Protein AF-0000000070236479 (afdb_homodimer)

Secondary structure (DSSP, 8-state):
--HHHHHIIIIIGGGT---EEEEEETTTTEEEEE-TTTTTT-EEEEEE-SSEEEEEEE-TTS-HHHHHHHHHHHHHHHHHTT-/--HHHHHIIIIIGGGT---EEEEEETTTTEEEEE-TTTTTT-EEEEEE-SSEEEEEEE-TTS-HHHHHHHHHHHHHHHHHTT-

Foldseek 3Di:
DDPVQVCCCCVPVVVVPHDKDFDADDVVRHTDDIHPQLPDFKNWEWDDADVDIDIDMGGHPDDPVVRNVVSVVVRVVVNVVVD/DDPVQVCCCCVPVVVVPHDKDFDADDVVRHTDDIHPQLPDFKNWEWDDADVDIDIDMGGHPDDPVVRNVVSVVVRVVVNVVVD

Solvent-accessible surface area (backbone atoms only — not comparable to full-atom values): 8687 Å² total; per-residue (Å²): 129,54,73,67,48,50,46,45,46,56,58,36,43,59,69,69,22,30,65,41,40,34,38,27,31,55,88,78,53,37,86,69,46,65,39,83,48,37,74,85,47,24,31,75,43,76,37,65,41,79,44,32,35,39,38,36,28,32,40,74,94,39,47,65,69,57,35,48,49,34,49,47,52,52,34,51,54,36,42,76,72,73,43,129,54,73,67,49,51,46,45,45,57,58,37,42,60,69,68,20,30,66,38,39,35,38,26,30,56,88,78,56,37,84,68,47,65,37,83,48,38,72,84,47,24,31,74,43,77,37,66,41,79,44,32,36,37,38,36,28,31,40,74,95,38,47,63,69,56,34,48,50,35,48,47,52,51,35,52,52,36,41,75,72,72,43

Radius of gyration: 14.67 Å; Cα contacts (8 Å, |Δi|>4): 344; chains: 2; bounding box: 29×40×38 Å

Organism: Heterocephalus glaber (NCBI:txid10181)

Nearest PDB structures (foldseek):
  4v0i-assembly1_A  TM=4.752E-01  e=5.007E+00  Mus musculus
  8zlz-assembly1_B  TM=4.301E-01  e=3.126E+00  Nostoc sp. PCC 7120 = FACHB-418
  3uku-assembly1_A  TM=3.789E-01  e=5.355E+00  Bos taurus
  4v0i-assembly1_A  TM=4.750E-01  e=5.007E+00  Mus musculus
  8zlz-assembly1_B  TM=4.307E-01  e=3.126E+00  Nostoc sp. PCC 7120 = FACHB-418

pLDDT: mean 86.77, std 10.11, range [55.97, 98.06]

Structure (mmCIF, N/CA/C/O backbone):
data_AF-0000000070236479-model_v1
#
loop_
_entity.id
_entity.type
_entity.pdbx_description
1 polymer Profilin-4
#
loop_
_atom_site.group_PDB
_atom_site.id
_atom_site.type_symbol
_atom_site.label_atom_id
_atom_site.label_alt_id
_atom_site.label_comp_id
_atom_site.label_asym_id
_atom_site.label_entity_id
_atom_site.label_seq_id
_atom_site.pdbx_PDB_ins_code
_atom_site.Cartn_x
_atom_site.Cartn_y
_atom_site.Cartn_z
_atom_site.occupancy
_atom_site.B_iso_or_equiv
_atom_site.auth_seq_id
_atom_site.auth_comp_id
_atom_site.auth_asym_id
_atom_site.auth_atom_id
_atom_site.pdbx_PDB_model_num
ATOM 1 N N . MET A 1 1 ? -13.93 -17.172 0.965 1 64.69 1 MET A N 1
ATOM 2 C CA . MET A 1 1 ? -12.867 -16.25 0.548 1 64.69 1 MET A CA 1
ATOM 3 C C . MET A 1 1 ? -12.914 -16.016 -0.957 1 64.69 1 MET A C 1
ATOM 5 O O . MET A 1 1 ? -13.266 -16.906 -1.723 1 64.69 1 MET A O 1
ATOM 9 N N . SER A 1 2 ? -12.734 -14.695 -1.303 1 82.25 2 SER A N 1
ATOM 10 C CA . SER A 1 2 ? -12.75 -14.367 -2.725 1 82.25 2 SER A CA 1
ATOM 11 C C . SER A 1 2 ? -11.531 -14.945 -3.438 1 82.25 2 SER A C 1
ATOM 13 O O . SER A 1 2 ? -10.562 -15.352 -2.791 1 82.25 2 SER A O 1
ATOM 15 N N . HIS A 1 3 ? -11.703 -15.086 -4.75 1 88.06 3 HIS A N 1
ATOM 16 C CA . HIS A 1 3 ? -10.586 -15.547 -5.57 1 88.06 3 HIS A CA 1
ATOM 17 C C . HIS A 1 3 ? -9.328 -14.734 -5.297 1 88.06 3 HIS A C 1
ATOM 19 O O . HIS A 1 3 ? -8.242 -15.297 -5.117 1 88.06 3 HIS A O 1
ATOM 25 N N . LEU A 1 4 ? -9.422 -13.477 -5.23 1 88.81 4 LEU A N 1
ATOM 26 C CA . LEU A 1 4 ? -8.289 -12.594 -4.992 1 88.81 4 LEU A CA 1
ATOM 27 C C . LEU A 1 4 ? -7.715 -12.812 -3.594 1 88.81 4 LEU A C 1
ATOM 29 O O . LEU A 1 4 ? -6.5 -12.727 -3.396 1 88.81 4 LEU A O 1
ATOM 33 N N . GLN A 1 5 ? -8.531 -13.102 -2.697 1 88.38 5 GLN A N 1
ATOM 34 C CA . GLN A 1 5 ? -8.062 -13.406 -1.35 1 88.38 5 GLN A CA 1
ATOM 35 C C . GLN A 1 5 ? -7.199 -14.664 -1.337 1 88.38 5 GLN A C 1
ATOM 37 O O . GLN A 1 5 ? -6.18 -14.719 -0.647 1 88.38 5 GLN A O 1
ATOM 42 N N . ASN A 1 6 ? -7.691 -15.641 -2 1 92.25 6 ASN A N 1
ATOM 43 C CA . ASN A 1 6 ? -6.926 -16.875 -2.09 1 92.25 6 ASN A CA 1
ATOM 44 C C . ASN A 1 6 ? -5.566 -16.656 -2.74 1 92.25 6 ASN A C 1
ATOM 46 O O . ASN A 1 6 ? -4.578 -17.281 -2.359 1 92.25 6 ASN A O 1
ATOM 50 N N . LEU A 1 7 ? -5.555 -15.812 -3.746 1 93.06 7 LEU A N 1
ATOM 51 C CA . LEU A 1 7 ? -4.297 -15.484 -4.406 1 93.06 7 LEU A CA 1
ATOM 52 C C . LEU A 1 7 ? -3.33 -14.812 -3.439 1 93.06 7 LEU A C 1
ATOM 54 O O . LEU A 1 7 ? -2.15 -15.164 -3.383 1 93.06 7 LEU A O 1
ATOM 58 N N . LEU A 1 8 ? -3.861 -13.898 -2.691 1 92 8 LEU A N 1
ATOM 59 C CA . LEU A 1 8 ? -3.018 -13.203 -1.722 1 92 8 LEU A CA 1
ATOM 60 C C . LEU A 1 8 ? -2.445 -14.188 -0.703 1 92 8 LEU A C 1
ATOM 62 O O . LEU A 1 8 ? -1.245 -14.164 -0.422 1 92 8 LEU A O 1
ATOM 66 N N . LEU A 1 9 ? -3.299 -15.023 -0.197 1 91.75 9 LEU A N 1
ATOM 67 C CA . LEU A 1 9 ? -2.887 -15.938 0.856 1 91.75 9 LEU A CA 1
ATOM 68 C C . LEU A 1 9 ? -1.888 -16.969 0.323 1 91.75 9 LEU A C 1
ATOM 70 O O . LEU A 1 9 ? -0.843 -17.203 0.936 1 91.75 9 LEU A O 1
ATOM 74 N N . ASP A 1 10 ? -2.174 -17.5 -0.761 1 95.19 10 ASP A N 1
ATOM 75 C CA . ASP A 1 10 ? -1.353 -18.578 -1.308 1 95.19 10 ASP A CA 1
ATOM 76 C C . ASP A 1 10 ? -0.061 -18.031 -1.912 1 95.19 10 ASP A C 1
ATOM 78 O O . ASP A 1 10 ? 1.029 -18.516 -1.604 1 95.19 10 ASP A O 1
ATOM 82 N N . ALA A 1 11 ? -0.12 -17.031 -2.775 1 96.69 11 ALA A N 1
ATOM 83 C CA . ALA A 1 11 ? 1.013 -16.578 -3.578 1 96.69 11 ALA A CA 1
ATOM 84 C C . ALA A 1 11 ? 1.92 -15.656 -2.771 1 96.69 11 ALA A C 1
ATOM 86 O O . ALA A 1 11 ? 3.127 -15.594 -3.018 1 96.69 11 ALA A O 1
ATOM 87 N N . LEU A 1 12 ? 1.363 -14.977 -1.781 1 95.75 12 LEU A N 1
ATOM 88 C CA . LEU A 1 12 ? 2.17 -13.984 -1.07 1 95.75 12 LEU A CA 1
ATOM 89 C C . LEU A 1 12 ? 2.391 -14.406 0.378 1 95.75 12 LEU A C 1
ATOM 91 O O . LEU A 1 12 ? 3.52 -14.703 0.777 1 95.75 12 LEU A O 1
ATOM 95 N N . LEU A 1 13 ? 1.351 -14.617 1.119 1 92.56 13 LEU A N 1
ATOM 96 C CA . LEU A 1 13 ? 1.518 -14.953 2.529 1 92.56 13 LEU A CA 1
ATOM 97 C C . LEU A 1 13 ? 2.1 -16.359 2.688 1 92.56 13 LEU A C 1
ATOM 99 O O . LEU A 1 13 ? 2.799 -16.625 3.666 1 92.56 13 LEU A O 1
ATOM 103 N N . GLY A 1 14 ? 1.785 -17.141 1.722 1 95.19 14 GLY A N 1
ATOM 104 C CA . GLY A 1 14 ? 2.281 -18.5 1.75 1 95.19 14 GLY A CA 1
ATOM 105 C C . GLY A 1 14 ? 3.795 -18.594 1.722 1 95.19 14 GLY A C 1
ATOM 106 O O . GLY A 1 14 ? 4.371 -19.594 2.135 1 95.19 14 GLY A O 1
ATOM 107 N N . THR A 1 15 ? 4.496 -17.531 1.286 1 96.75 15 THR A N 1
ATOM 108 C CA . THR A 1 15 ? 5.953 -17.516 1.23 1 96.75 15 THR A CA 1
ATOM 109 C C . THR A 1 15 ? 6.547 -17.391 2.633 1 96.75 15 THR A C 1
ATOM 111 O O . THR A 1 15 ? 7.734 -17.656 2.834 1 96.75 15 THR A O 1
ATOM 114 N N . LYS A 1 16 ? 5.746 -16.938 3.549 1 94.25 16 LYS A N 1
ATOM 115 C CA . LYS A 1 16 ? 6.125 -16.656 4.93 1 94.25 16 LYS A CA 1
ATOM 116 C C . LYS A 1 16 ? 7.109 -15.484 5.004 1 94.25 16 LYS A C 1
ATOM 118 O O . LYS A 1 16 ? 7.77 -15.281 6.027 1 94.25 16 LYS A O 1
ATOM 123 N N . HIS A 1 17 ? 7.285 -14.758 3.951 1 94.38 17 HIS A N 1
ATOM 124 C CA . HIS A 1 17 ? 8.164 -13.594 3.904 1 94.38 17 HIS A CA 1
ATOM 125 C C . HIS A 1 17 ? 7.402 -12.352 3.467 1 94.38 17 HIS A C 1
ATOM 127 O O . HIS A 1 17 ? 8.008 -11.391 2.975 1 94.38 17 HIS A O 1
ATOM 133 N N . VAL A 1 18 ? 6.141 -12.438 3.482 1 91.44 18 VAL A N 1
ATOM 134 C CA . VAL A 1 18 ? 5.234 -11.305 3.312 1 91.44 18 VAL A CA 1
ATOM 135 C C . VAL A 1 18 ? 4.387 -11.133 4.57 1 91.44 18 VAL A C 1
ATOM 137 O O . VAL A 1 18 ? 3.723 -12.07 5.016 1 91.44 18 VAL A O 1
ATOM 140 N N . ASP A 1 19 ? 4.492 -9.984 5.109 1 86.31 19 ASP A N 1
ATOM 141 C CA . ASP A 1 19 ? 3.764 -9.711 6.348 1 86.31 19 ASP A CA 1
ATOM 142 C C . ASP A 1 19 ? 2.293 -9.406 6.062 1 86.31 19 ASP A C 1
ATOM 144 O O . ASP A 1 19 ? 1.41 -9.844 6.805 1 86.31 19 ASP A O 1
ATOM 148 N N . GLY A 1 20 ? 2.045 -8.57 5.133 1 86.56 20 GLY A N 1
ATOM 149 C CA . GLY A 1 20 ? 0.711 -8.188 4.703 1 86.56 20 GLY A CA 1
ATOM 150 C C . GLY A 1 20 ? 0.643 -7.801 3.238 1 86.56 20 GLY A C 1
ATOM 151 O O . GLY A 1 20 ? 1.652 -7.41 2.645 1 86.56 20 GLY A O 1
ATOM 152 N N . ALA A 1 21 ? -0.533 -7.965 2.713 1 89.94 21 ALA A N 1
ATOM 153 C CA . ALA A 1 21 ? -0.709 -7.621 1.303 1 89.94 21 ALA A CA 1
ATOM 154 C C . ALA A 1 21 ? -2.143 -7.18 1.021 1 89.94 21 ALA A C 1
ATOM 156 O O . ALA A 1 21 ? -3.062 -7.523 1.767 1 89.94 21 ALA A O 1
ATOM 157 N N . ALA A 1 22 ? -2.268 -6.426 -0.095 1 88.62 22 ALA A N 1
ATOM 158 C CA . ALA A 1 22 ? -3.586 -5.926 -0.481 1 88.62 22 ALA A CA 1
ATOM 159 C C . ALA A 1 22 ? -3.67 -5.711 -1.989 1 88.62 22 ALA A C 1
ATOM 161 O O . ALA A 1 22 ? -2.656 -5.469 -2.646 1 88.62 22 ALA A O 1
ATOM 162 N N . PHE A 1 23 ? -4.906 -5.91 -2.439 1 91 23 PHE A N 1
ATOM 163 C CA . PHE A 1 23 ? -5.281 -5.457 -3.773 1 91 23 PHE A CA 1
ATOM 164 C C . PHE A 1 23 ? -6.023 -4.129 -3.709 1 91 23 PHE A C 1
ATOM 166 O O . PHE A 1 23 ? -7.02 -4 -2.996 1 91 23 PHE A O 1
ATOM 173 N N . ILE A 1 24 ? -5.523 -3.174 -4.531 1 86.5 24 ILE A N 1
ATOM 174 C CA . ILE A 1 24 ? -6.203 -1.893 -4.676 1 86.5 24 ILE A CA 1
ATOM 175 C C . ILE A 1 24 ? -6.695 -1.728 -6.109 1 86.5 24 ILE A C 1
ATOM 177 O O . ILE A 1 24 ? -5.914 -1.841 -7.059 1 86.5 24 ILE A O 1
ATOM 181 N N . LYS A 1 25 ? -7.969 -1.498 -6.18 1 87.06 25 LYS A N 1
ATOM 182 C CA . LYS A 1 25 ? -8.516 -1.242 -7.508 1 87.06 25 LYS A CA 1
ATOM 183 C C . LYS A 1 25 ? -8.102 0.136 -8.016 1 87.06 25 LYS A C 1
ATOM 185 O O . LYS A 1 25 ? -8.289 1.14 -7.324 1 87.06 25 LYS A O 1
ATOM 190 N N . LEU A 1 26 ? -7.688 0.1 -9.266 1 79.62 26 LEU A N 1
ATOM 191 C CA . LEU A 1 26 ? -7.133 1.333 -9.812 1 79.62 26 LEU A CA 1
ATOM 192 C C . LEU A 1 26 ? -8.242 2.297 -10.219 1 79.62 26 LEU A C 1
ATOM 194 O O . LEU A 1 26 ? -8.117 3.508 -10.023 1 79.62 26 LEU A O 1
ATOM 198 N N . GLN A 1 27 ? -9.195 1.796 -10.773 1 78.12 27 GLN A N 1
ATOM 199 C CA . GLN A 1 27 ? -10.25 2.666 -11.273 1 78.12 27 GLN A CA 1
ATOM 200 C C . GLN A 1 27 ? -11 3.35 -10.133 1 78.12 27 GLN A C 1
ATOM 202 O O . GLN A 1 27 ? -11.164 4.57 -10.133 1 78.12 27 GLN A O 1
ATOM 207 N N . GLU A 1 28 ? -11.367 2.572 -9.094 1 73.44 28 GLU A N 1
ATOM 208 C CA . GLU A 1 28 ? -12.125 3.115 -7.969 1 73.44 28 GLU A CA 1
ATOM 209 C C . GLU A 1 28 ? -11.188 3.633 -6.879 1 73.44 28 GLU A C 1
ATOM 211 O O . GLU A 1 28 ? -11.609 4.398 -6.008 1 73.44 28 GLU A O 1
ATOM 216 N N . ARG A 1 29 ? -9.922 3.25 -7.008 1 67.94 29 ARG A N 1
ATOM 217 C CA . ARG A 1 29 ? -8.898 3.623 -6.035 1 67.94 29 ARG A CA 1
ATOM 218 C C . ARG A 1 29 ? -9.32 3.225 -4.625 1 67.94 29 ARG A C 1
ATOM 220 O O . ARG A 1 29 ? 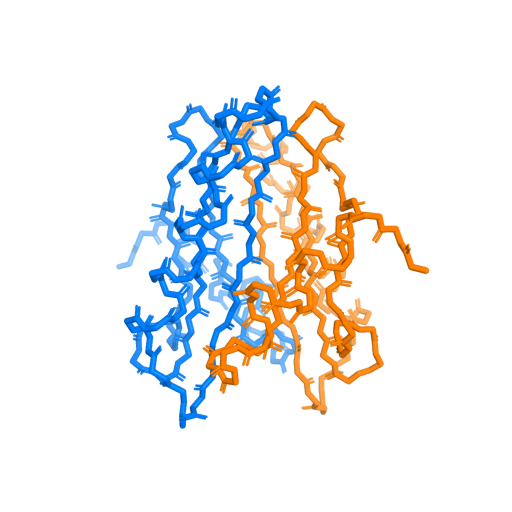-9.242 4.035 -3.697 1 67.94 29 ARG A O 1
ATOM 227 N N . SER A 1 30 ? -9.852 2.217 -4.492 1 72.88 30 SER A N 1
ATOM 228 C CA . SER A 1 30 ? -10.344 1.674 -3.23 1 72.88 30 SER A CA 1
ATOM 229 C C . SER A 1 30 ? -9.75 0.297 -2.949 1 72.88 30 SER A C 1
ATOM 231 O O . SER A 1 30 ? -9.383 -0.426 -3.877 1 72.88 30 SER A O 1
ATOM 233 N N . LEU A 1 31 ? -9.547 0.064 -1.599 1 73.88 31 LEU A N 1
ATOM 234 C CA . LEU A 1 31 ? -9.109 -1.257 -1.167 1 73.88 31 LEU A CA 1
ATOM 235 C C . LEU A 1 31 ? -10.102 -2.33 -1.591 1 73.88 31 LEU A C 1
ATOM 237 O O . LEU A 1 31 ? -11.297 -2.219 -1.311 1 73.88 31 LEU A O 1
ATOM 241 N N . CYS A 1 32 ? -9.562 -3.275 -2.348 1 77.5 32 CYS A N 1
ATOM 242 C CA . CYS A 1 32 ? -10.391 -4.395 -2.791 1 77.5 32 CYS A CA 1
ATOM 243 C C . CYS A 1 32 ? -10.328 -5.547 -1.794 1 77.5 32 CYS A C 1
ATOM 245 O O . CYS A 1 32 ? -11.352 -5.949 -1.241 1 77.5 32 CYS A O 1
ATOM 247 N N . VAL A 1 33 ? -9.156 -6.09 -1.628 1 82.75 33 VAL A N 1
ATOM 248 C CA . VAL A 1 33 ? -8.93 -7.176 -0.679 1 82.75 33 VAL A CA 1
ATOM 249 C C . VAL A 1 33 ? -7.605 -6.965 0.044 1 82.75 33 VAL A C 1
ATOM 251 O O . VAL A 1 33 ? -6.637 -6.48 -0.55 1 82.75 33 VAL A O 1
ATOM 254 N N . ALA A 1 34 ? -7.594 -7.336 1.34 1 82.69 34 ALA A N 1
ATOM 255 C CA . ALA A 1 34 ? -6.367 -7.301 2.135 1 82.69 34 ALA A CA 1
ATOM 256 C C . ALA A 1 34 ? -6.152 -8.617 2.871 1 82.69 34 ALA A C 1
ATOM 258 O O . ALA A 1 34 ? -7.113 -9.344 3.162 1 82.69 34 ALA A O 1
ATOM 259 N N . SER A 1 35 ? -4.945 -9.016 3.041 1 82.81 35 SER A N 1
ATOM 260 C CA . SER A 1 35 ? -4.617 -10.211 3.807 1 82.81 35 SER A CA 1
ATOM 261 C C . SER A 1 35 ? -5.121 -10.102 5.242 1 82.81 35 SER A C 1
ATOM 263 O O . SER A 1 35 ? -5.34 -9 5.75 1 82.81 35 SER A O 1
ATOM 265 N N . PRO A 1 36 ? -5.297 -11.469 5.797 1 66.5 36 PRO A N 1
ATOM 266 C CA . PRO A 1 36 ? -5.602 -11.461 7.227 1 66.5 36 PRO A CA 1
ATOM 267 C C . PRO A 1 36 ? -4.52 -10.773 8.055 1 66.5 36 PRO A C 1
ATOM 269 O O . PRO A 1 36 ? -3.328 -10.906 7.754 1 66.5 36 PRO A O 1
ATOM 272 N N . GLY A 1 37 ? -4.797 -10.047 9.258 1 58.12 37 GLY A N 1
ATOM 273 C CA . GLY A 1 37 ? -3.893 -9.258 10.078 1 58.12 37 GLY A CA 1
ATOM 274 C C . GLY A 1 37 ? -3.98 -7.77 9.797 1 58.12 37 GLY A C 1
ATOM 275 O O . GLY A 1 37 ? -3.535 -6.949 10.602 1 58.12 37 GLY A O 1
ATOM 276 N N . PHE A 1 38 ? -4.141 -7.461 8.383 1 56.03 38 PHE A N 1
ATOM 277 C CA . PHE A 1 38 ? -4.488 -6.059 8.172 1 56.03 38 PHE A CA 1
ATOM 278 C C . PHE A 1 38 ? -5.684 -5.66 9.031 1 56.03 38 PHE A C 1
ATOM 280 O O . PHE A 1 38 ? -5.809 -4.504 9.43 1 56.03 38 PHE A O 1
ATOM 287 N N . SER A 1 39 ? -6.434 -6.535 9.445 1 55.97 39 SER A N 1
ATOM 288 C CA . SER A 1 39 ? -7.676 -6.117 10.086 1 55.97 39 SER A CA 1
ATOM 289 C C . SER A 1 39 ? -7.461 -5.812 11.562 1 55.97 39 SER A C 1
ATOM 291 O O . SER A 1 39 ? -7.793 -4.719 12.031 1 55.97 39 SER A O 1
ATOM 293 N N . GLU A 1 40 ? -7.004 -6.766 12.477 1 57 40 GLU A N 1
ATOM 294 C CA . GLU A 1 40 ? -7.121 -6.508 13.906 1 57 40 GLU A CA 1
ATOM 295 C C . GLU A 1 40 ? -5.828 -5.93 14.469 1 57 40 GLU A C 1
ATOM 297 O O . GLU A 1 40 ? -5.852 -4.961 15.234 1 57 40 GLU A O 1
ATOM 302 N N . ASN A 1 41 ? -4.672 -6.406 14.133 1 71.88 41 ASN A N 1
ATOM 303 C CA . ASN A 1 41 ? -3.438 -5.988 14.789 1 71.88 41 ASN A CA 1
ATOM 304 C C . ASN A 1 41 ? -2.477 -5.328 13.805 1 71.88 41 ASN A C 1
ATOM 306 O O . ASN A 1 41 ? -1.496 -4.703 14.211 1 71.88 41 ASN A O 1
ATOM 310 N N . THR A 1 42 ? -2.703 -5.531 12.625 1 76.38 42 THR A N 1
ATOM 311 C CA . THR A 1 42 ? -1.939 -4.906 11.555 1 76.38 42 THR A CA 1
ATOM 312 C C . THR A 1 42 ? -2.854 -4.512 10.398 1 76.38 42 THR A C 1
ATOM 314 O O . THR A 1 42 ? -3.926 -5.094 10.219 1 76.38 42 THR A O 1
ATOM 317 N N . GLY A 1 43 ? -2.488 -3.365 9.711 1 79.44 43 GLY A N 1
ATOM 318 C CA . GLY A 1 43 ? -3.334 -2.973 8.594 1 79.44 43 GLY A CA 1
ATOM 319 C C . GLY A 1 43 ? -2.664 -1.983 7.656 1 79.44 43 GLY A C 1
ATOM 320 O O . GLY A 1 43 ? -1.548 -1.53 7.918 1 79.44 43 GLY A O 1
ATOM 321 N N . VAL A 1 44 ? -3.387 -1.854 6.5 1 83.94 44 VAL A N 1
ATOM 322 C CA . VAL A 1 44 ? -2.939 -0.912 5.48 1 83.94 44 VAL A CA 1
ATOM 323 C C . VAL A 1 44 ? -4.047 0.094 5.184 1 83.94 44 VAL A C 1
ATOM 325 O O . VAL A 1 44 ? -5.223 -0.276 5.086 1 83.94 44 VAL A O 1
ATOM 328 N N . VAL A 1 45 ? -3.686 1.319 5.191 1 86.56 45 VAL A N 1
ATOM 329 C CA . VAL A 1 45 ? -4.574 2.41 4.809 1 86.56 45 VAL A CA 1
ATOM 330 C C . VAL A 1 45 ? -4.148 2.971 3.453 1 86.56 45 VAL A C 1
ATOM 332 O O . VAL A 1 45 ? -2.963 3.207 3.217 1 86.56 45 VAL A O 1
ATOM 335 N N . VAL A 1 46 ? -5.145 3.131 2.57 1 87.56 46 VAL A N 1
ATOM 336 C CA . VAL A 1 46 ? -4.855 3.672 1.246 1 87.56 46 VAL A CA 1
ATOM 337 C C . VAL A 1 46 ? -5.73 4.895 0.984 1 87.56 46 VAL A C 1
ATOM 339 O O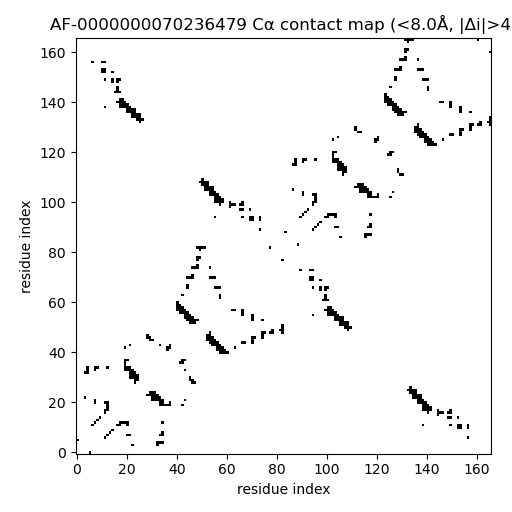 . VAL A 1 46 ? -6.949 4.848 1.18 1 87.56 46 VAL A O 1
ATOM 342 N N . VAL A 1 47 ? -5.035 5.934 0.585 1 90.81 47 VAL A N 1
ATOM 343 C CA . VAL A 1 47 ? -5.75 7.16 0.255 1 90.81 47 VAL A CA 1
ATOM 344 C C . VAL A 1 47 ? -5.312 7.664 -1.119 1 90.81 47 VAL A C 1
ATOM 346 O O . VAL A 1 47 ? -4.117 7.809 -1.382 1 90.81 47 VAL A O 1
ATOM 349 N N . LYS A 1 48 ? -6.254 7.926 -1.996 1 86.94 48 LYS A N 1
ATOM 350 C CA . LYS A 1 48 ? -5.965 8.406 -3.346 1 86.94 48 LYS A CA 1
ATOM 351 C C . LYS A 1 48 ? -6.016 9.93 -3.412 1 86.94 48 LYS A C 1
ATOM 353 O O . LYS A 1 48 ? -6.926 10.547 -2.855 1 86.94 48 LYS A O 1
ATOM 358 N N . THR A 1 49 ? -5.102 10.414 -4.059 1 92.56 49 THR A N 1
ATOM 359 C CA . THR A 1 49 ? -5.117 11.812 -4.449 1 92.56 49 THR A CA 1
ATOM 360 C C . THR A 1 49 ? -5.047 11.953 -5.969 1 92.56 49 THR A C 1
ATOM 362 O O . THR A 1 49 ? -5.285 10.992 -6.695 1 92.56 49 THR A O 1
ATOM 365 N N . ARG A 1 50 ? -4.852 13.148 -6.484 1 89.19 50 ARG A N 1
ATOM 366 C CA . ARG A 1 50 ? -4.816 13.344 -7.93 1 89.19 50 ARG A CA 1
ATOM 367 C C . ARG A 1 50 ? -3.564 12.727 -8.539 1 89.19 50 ARG A C 1
ATOM 369 O O . ARG A 1 50 ? -3.625 12.117 -9.609 1 89.19 50 ARG A O 1
ATOM 376 N N . LEU A 1 51 ? -2.459 12.883 -7.852 1 89.56 51 LEU A N 1
ATOM 377 C CA . LEU A 1 51 ? -1.188 12.484 -8.445 1 89.56 51 LEU A CA 1
ATOM 378 C C . LEU A 1 51 ? -0.628 11.25 -7.746 1 89.56 51 LEU A C 1
ATOM 380 O O . LEU A 1 51 ? 0.264 10.578 -8.273 1 89.56 51 LEU A O 1
ATOM 384 N N . TYR A 1 52 ? -1.147 11 -6.527 1 90.38 52 TYR A N 1
ATOM 385 C CA . TYR A 1 52 ? -0.477 9.984 -5.723 1 90.38 52 TYR A CA 1
ATOM 386 C C . TYR A 1 52 ? -1.485 9.008 -5.121 1 90.38 52 TYR A C 1
ATOM 388 O O . TYR A 1 52 ? -2.658 9.352 -4.945 1 90.38 52 TYR A O 1
ATOM 396 N N . LEU A 1 53 ? -1.024 7.867 -4.902 1 88.81 53 LEU A N 1
ATOM 397 C CA . LEU A 1 53 ? -1.613 6.969 -3.912 1 88.81 53 LEU A CA 1
ATOM 398 C C . LEU A 1 53 ? -0.794 6.969 -2.627 1 88.81 53 LEU A C 1
ATOM 400 O O . LEU A 1 53 ? 0.398 6.652 -2.645 1 88.81 53 LEU A O 1
ATOM 404 N N . LEU A 1 54 ? -1.37 7.379 -1.545 1 91.75 54 LEU A N 1
ATOM 405 C CA . LEU A 1 54 ? -0.744 7.281 -0.231 1 91.75 54 LEU A CA 1
ATOM 406 C C . LEU A 1 54 ? -1.002 5.918 0.397 1 91.75 54 LEU A C 1
ATOM 408 O O . LEU A 1 54 ? -2.146 5.457 0.446 1 91.75 54 LEU A O 1
ATOM 412 N N . VAL A 1 55 ? 0.004 5.273 0.793 1 88.94 55 VAL A N 1
ATOM 413 C CA . VAL A 1 55 ? -0.12 4.004 1.503 1 88.94 55 VAL A CA 1
ATOM 414 C C . VAL A 1 55 ? 0.518 4.121 2.885 1 88.94 55 VAL A C 1
ATOM 416 O O . VAL A 1 55 ? 1.654 4.582 3.014 1 88.94 55 VAL A O 1
ATOM 419 N N . ALA A 1 56 ? -0.161 3.709 3.887 1 89.75 56 ALA A N 1
ATOM 420 C CA . ALA A 1 56 ? 0.341 3.703 5.258 1 89.75 56 ALA A CA 1
ATOM 421 C C . ALA A 1 56 ? 0.009 2.387 5.957 1 89.75 56 ALA A C 1
ATOM 423 O O . ALA A 1 56 ? -1.041 1.792 5.707 1 89.75 56 ALA A O 1
ATOM 424 N N . THR A 1 57 ? 0.902 2.004 6.84 1 86.56 57 THR A N 1
ATOM 425 C CA . THR A 1 57 ? 0.686 0.762 7.57 1 86.56 57 THR A CA 1
ATOM 426 C C . THR A 1 57 ? 0.741 1.005 9.078 1 86.56 57 THR A C 1
ATOM 428 O O . THR A 1 57 ? 1.4 1.939 9.539 1 86.56 57 THR A O 1
ATOM 431 N N . TYR A 1 58 ? 0.053 0.218 9.812 1 85.88 58 TYR A N 1
ATOM 432 C CA . TYR A 1 58 ? 0.161 0.166 11.273 1 85.88 58 TYR A CA 1
ATOM 433 C C . TYR A 1 58 ? 0.35 -1.267 11.75 1 85.88 58 TYR A C 1
ATOM 435 O O . TYR A 1 58 ? -0.008 -2.217 11.055 1 85.88 58 TYR A O 1
ATOM 443 N N . THR A 1 59 ? 0.972 -1.389 12.906 1 83.06 59 THR A N 1
ATOM 444 C CA . THR A 1 59 ? 1.256 -2.695 13.484 1 83.06 59 THR A CA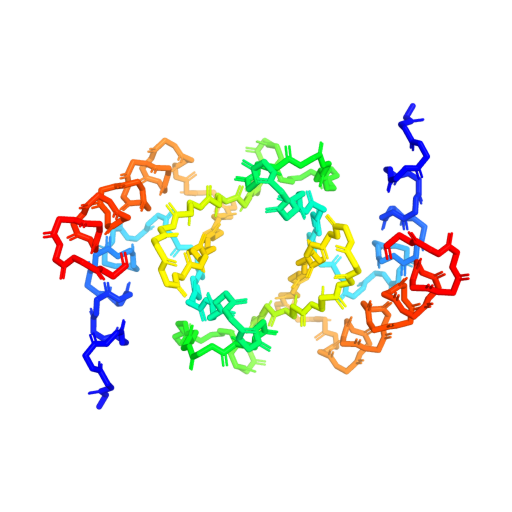 1
ATOM 445 C C . THR A 1 59 ? 0.75 -2.77 14.922 1 83.06 59 THR A C 1
ATOM 447 O O . THR A 1 59 ? 0.117 -1.832 15.414 1 83.06 59 THR A O 1
ATOM 450 N N . ALA A 1 60 ? 0.991 -3.949 15.469 1 81.94 60 ALA A N 1
ATOM 451 C CA . ALA A 1 60 ? 0.523 -4.184 16.828 1 81.94 60 ALA A CA 1
ATOM 452 C C . ALA A 1 60 ? 0.98 -3.07 17.766 1 81.94 60 ALA A C 1
ATOM 454 O O . ALA A 1 60 ? 2.129 -2.625 17.703 1 81.94 60 ALA A O 1
ATOM 455 N N . GLY A 1 61 ? 0.072 -2.607 18.625 1 87.69 61 GLY A N 1
ATOM 456 C CA . GLY A 1 61 ? 0.387 -1.559 19.594 1 87.69 61 GLY A CA 1
ATOM 457 C C . GLY A 1 61 ? 0.064 -0.168 19.078 1 87.69 61 GLY A C 1
ATOM 458 O O . GLY A 1 61 ? 0.155 0.81 19.812 1 87.69 61 GLY A O 1
ATOM 459 N N . MET A 1 62 ? -0.287 -0.084 17.797 1 89.31 62 MET A N 1
ATOM 460 C CA . MET A 1 62 ? -0.675 1.189 17.203 1 89.31 62 MET A CA 1
ATOM 461 C C . MET A 1 62 ? -2.191 1.293 17.078 1 89.31 62 MET A C 1
ATOM 463 O O . MET A 1 62 ? -2.887 0.276 17.031 1 89.31 62 MET A O 1
ATOM 467 N N . TYR A 1 63 ? -2.66 2.518 17.047 1 93.19 63 TYR A N 1
ATOM 468 C CA . TYR A 1 63 ? -4.094 2.748 16.906 1 93.19 63 TYR A CA 1
ATOM 469 C C . TYR A 1 63 ? -4.48 2.918 15.445 1 93.19 63 TYR A C 1
ATOM 471 O O . TYR A 1 63 ? -4.129 3.918 14.82 1 93.19 63 TYR A O 1
ATOM 479 N N . PRO A 1 64 ? -5.219 2.014 15.008 1 89.81 64 PRO A N 1
ATOM 480 C CA . PRO A 1 64 ? -5.629 2.074 13.602 1 89.81 64 PRO A CA 1
ATOM 481 C C . PRO A 1 64 ? -6.344 3.377 13.25 1 89.81 64 PRO A C 1
ATOM 483 O O . PRO A 1 64 ? -6.133 3.928 12.172 1 89.81 64 PRO A O 1
ATOM 486 N N . SER A 1 65 ? -7.195 3.83 14.133 1 93.62 65 SER A N 1
ATOM 487 C CA . SER A 1 65 ? -7.961 5.047 13.883 1 93.62 65 SER A CA 1
ATOM 488 C C . SER A 1 65 ? -7.043 6.246 13.68 1 93.62 65 SER A C 1
ATOM 490 O O . SER A 1 65 ? -7.324 7.117 12.852 1 93.62 65 SER A O 1
ATOM 492 N N . VAL A 1 66 ? -5.906 6.328 14.398 1 96.19 66 VAL A N 1
ATOM 493 C CA . VAL A 1 66 ? -4.949 7.418 14.242 1 96.19 66 VAL A CA 1
ATOM 494 C C . VAL A 1 66 ? -4.273 7.324 12.875 1 96.19 66 VAL A C 1
ATOM 496 O O . VAL A 1 66 ? -4.105 8.336 12.188 1 96.19 66 VAL A O 1
ATOM 499 N N . CYS A 1 67 ? -3.914 6.133 12.445 1 92.88 67 CYS A N 1
ATOM 500 C CA . CYS A 1 67 ? -3.291 5.91 11.148 1 92.88 67 CYS A CA 1
ATOM 501 C C . CYS A 1 67 ? -4.215 6.355 10.016 1 92.88 67 CYS A C 1
ATOM 503 O O . CYS A 1 67 ? -3.793 7.082 9.117 1 92.88 67 CYS A O 1
ATOM 505 N N . VAL A 1 68 ? -5.469 5.926 10.148 1 92.56 68 VAL A N 1
ATOM 506 C CA . VAL A 1 68 ? -6.461 6.246 9.117 1 92.56 68 VAL A CA 1
ATOM 507 C C . VAL A 1 68 ? -6.648 7.758 9.039 1 92.56 68 VAL A C 1
ATOM 509 O O . VAL A 1 68 ? -6.574 8.336 7.949 1 92.56 68 VAL A O 1
ATOM 512 N N . GLU A 1 69 ? -6.801 8.32 10.156 1 97.56 69 GLU A N 1
ATOM 513 C CA . GLU A 1 69 ? -7.07 9.758 10.203 1 97.56 69 GLU A CA 1
ATOM 514 C C . GLU A 1 69 ? -5.883 10.555 9.672 1 97.56 69 GLU A C 1
ATOM 516 O O . GLU A 1 69 ? -6.059 11.484 8.883 1 97.56 69 GLU A O 1
ATOM 521 N N . ALA A 1 70 ? -4.746 10.227 10.117 1 97.81 70 ALA A N 1
ATOM 522 C CA . ALA A 1 70 ? -3.547 10.938 9.68 1 97.81 70 ALA A CA 1
ATOM 523 C C . ALA A 1 70 ? -3.354 10.805 8.172 1 97.81 70 ALA A C 1
ATOM 525 O O . ALA A 1 70 ? -3.01 11.773 7.496 1 97.81 70 ALA A O 1
ATOM 526 N N . THR A 1 71 ? -3.531 9.633 7.609 1 95.94 71 THR A N 1
ATOM 527 C CA . THR A 1 71 ? -3.344 9.398 6.184 1 95.94 71 THR A CA 1
ATOM 528 C C . THR A 1 71 ? -4.371 10.18 5.367 1 95.94 71 THR A C 1
ATOM 530 O O . THR A 1 71 ? -4.035 10.789 4.352 1 95.94 71 THR A O 1
ATOM 533 N N . GLU A 1 72 ? -5.586 10.188 5.867 1 96.62 72 GLU A N 1
ATOM 534 C CA . GLU A 1 72 ? -6.641 10.93 5.188 1 96.62 72 GLU A CA 1
ATOM 535 C C . GLU A 1 72 ? -6.379 12.43 5.23 1 96.62 72 GLU A C 1
ATOM 537 O O . GLU A 1 72 ? -6.598 13.133 4.238 1 96.62 72 GLU A O 1
ATOM 542 N N . LYS A 1 73 ? -5.945 12.852 6.375 1 98 73 LYS A N 1
ATOM 543 C CA . LYS A 1 73 ? -5.633 14.273 6.508 1 98 73 LYS A CA 1
ATOM 544 C C . LYS A 1 73 ? -4.523 14.68 5.543 1 98 73 LYS A C 1
ATOM 546 O O . LYS A 1 73 ? -4.605 15.734 4.906 1 98 73 LYS A O 1
ATOM 551 N N . LEU A 1 74 ? -3.527 13.906 5.496 1 97.38 74 LEU A N 1
ATOM 552 C CA . LEU A 1 74 ? -2.455 14.195 4.547 1 97.38 74 LEU A CA 1
ATOM 553 C C . LEU A 1 74 ? -2.969 14.148 3.113 1 97.38 74 LEU A C 1
ATOM 555 O O . LEU A 1 74 ? -2.617 15.008 2.297 1 97.38 74 LEU A O 1
ATOM 559 N N . GLY A 1 75 ? -3.732 13.195 2.77 1 96.25 75 GLY A N 1
ATOM 560 C CA . GLY A 1 75 ? -4.363 13.125 1.461 1 96.25 75 GLY A CA 1
ATOM 561 C C . GLY A 1 75 ? -5.148 14.375 1.112 1 96.25 75 GLY A C 1
ATOM 562 O O . GLY A 1 75 ? -5.02 14.906 0.007 1 96.25 75 GLY A O 1
ATOM 563 N N . ASP A 1 76 ? -5.977 14.828 2.039 1 97.06 76 ASP A N 1
ATOM 564 C CA . ASP A 1 76 ? -6.773 16.031 1.849 1 97.06 76 ASP A CA 1
ATOM 565 C C . ASP A 1 76 ? -5.879 17.25 1.589 1 97.06 76 ASP A C 1
ATOM 567 O O . ASP A 1 76 ? -6.18 18.078 0.725 1 97.06 76 ASP A O 1
ATOM 571 N N . TYR A 1 77 ? -4.887 17.297 2.391 1 97.19 77 TYR A N 1
ATOM 572 C CA . TYR A 1 77 ? -3.922 18.375 2.209 1 97.19 77 TYR A CA 1
ATOM 573 C C . TYR A 1 77 ? -3.355 18.375 0.795 1 97.19 77 TYR A C 1
ATOM 575 O O . TYR A 1 77 ? -3.275 19.422 0.147 1 97.19 77 TYR A O 1
ATOM 583 N N . LEU A 1 78 ? -2.941 17.297 0.291 1 95.44 78 LEU A N 1
ATOM 584 C CA . LEU A 1 78 ? -2.354 17.156 -1.038 1 95.44 78 LEU A CA 1
ATOM 585 C C . LEU A 1 78 ? -3.381 17.469 -2.121 1 95.44 78 LEU A C 1
ATOM 587 O O . LEU A 1 78 ? -3.057 18.125 -3.119 1 95.44 78 LEU A O 1
ATOM 591 N N . ARG A 1 79 ? -4.566 17.016 -1.923 1 95.12 79 ARG A N 1
ATOM 592 C CA . ARG A 1 79 ? -5.621 17.328 -2.881 1 95.12 79 ARG A CA 1
ATOM 593 C C . ARG A 1 79 ? -5.852 18.828 -2.975 1 95.12 79 ARG A C 1
ATOM 595 O O . ARG A 1 79 ? -6 19.375 -4.07 1 95.12 79 ARG A O 1
ATOM 602 N N . LYS A 1 80 ? -5.879 19.453 -1.876 1 96.25 80 LYS A N 1
ATOM 603 C CA . LYS A 1 80 ? -6.078 20.906 -1.831 1 96.25 80 LYS A CA 1
ATOM 604 C C . LYS A 1 80 ? -4.934 21.641 -2.525 1 96.25 80 LYS A C 1
ATOM 606 O O . LYS A 1 80 ? -5.137 22.703 -3.111 1 96.25 80 LYS A O 1
ATOM 611 N N . LYS A 1 81 ? -3.795 21.047 -2.504 1 95.06 81 LYS A N 1
ATOM 612 C CA . LYS A 1 81 ? -2.623 21.641 -3.141 1 95.06 81 LYS A CA 1
ATOM 613 C C . LYS A 1 81 ? -2.535 21.234 -4.609 1 95.06 81 LYS A C 1
ATOM 615 O O . LYS A 1 81 ? -1.598 21.625 -5.309 1 95.06 81 LYS A O 1
ATOM 620 N N . GLY A 1 82 ? -3.404 20.438 -5.137 1 89.5 82 GLY A N 1
ATOM 621 C CA . GLY A 1 82 ? -3.463 20.047 -6.535 1 89.5 82 GLY A CA 1
ATOM 622 C C . GLY A 1 82 ? -2.637 18.812 -6.844 1 89.5 82 GLY A C 1
ATOM 623 O O . GLY A 1 82 ? -2.232 18.594 -7.988 1 89.5 82 GLY A O 1
ATOM 624 N N . SER A 1 83 ? -2.334 18.125 -5.855 1 83.31 83 SER A N 1
ATOM 625 C CA . SER A 1 83 ? -1.518 16.938 -6.016 1 83.31 83 SER A CA 1
ATOM 626 C C . SER A 1 83 ? -2.346 15.664 -5.816 1 83.31 83 SER A C 1
ATOM 628 O O . SER A 1 83 ? -3.338 15.68 -5.086 1 83.31 83 SER A O 1
ATOM 630 N N . MET B 1 1 ? 16.328 15.578 2.438 1 64.31 1 MET B N 1
ATOM 631 C CA . MET B 1 1 ? 15.039 14.898 2.316 1 64.31 1 MET B CA 1
ATOM 632 C C . MET B 1 1 ? 14.078 15.695 1.445 1 64.31 1 MET B C 1
ATOM 634 O O . MET B 1 1 ? 14.086 16.938 1.484 1 64.31 1 MET B O 1
ATOM 638 N N . SER B 1 2 ? 13.398 14.938 0.525 1 81.88 2 SER B N 1
ATOM 639 C CA . SER B 1 2 ? 12.445 15.617 -0.344 1 81.88 2 SER B CA 1
ATOM 640 C C . SER B 1 2 ? 11.258 16.156 0.449 1 81.88 2 SER B C 1
ATOM 642 O O . SER B 1 2 ? 11.055 15.773 1.603 1 81.88 2 SER B O 1
ATOM 644 N N . HIS B 1 3 ? 10.617 17.141 -0.16 1 87.88 3 HIS B N 1
ATOM 645 C CA . HIS B 1 3 ? 9.406 17.688 0.446 1 87.88 3 HIS B CA 1
ATOM 646 C C . HIS B 1 3 ? 8.43 16.594 0.823 1 87.88 3 HIS B C 1
ATOM 648 O O . HIS B 1 3 ? 7.887 16.578 1.932 1 87.88 3 HIS B O 1
ATOM 654 N N . LEU B 1 4 ? 8.203 15.664 -0.002 1 88.69 4 LEU B N 1
ATOM 655 C CA . LEU B 1 4 ? 7.281 14.562 0.242 1 88.69 4 LEU B CA 1
ATOM 656 C C . LEU B 1 4 ? 7.781 13.672 1.378 1 88.69 4 LEU B C 1
ATOM 658 O O . LEU B 1 4 ? 6.984 13.156 2.162 1 88.69 4 LEU B O 1
ATOM 662 N N . GLN B 1 5 ? 9.016 13.539 1.484 1 88.44 5 GLN B N 1
ATOM 663 C CA . GLN B 1 5 ? 9.586 12.781 2.59 1 88.44 5 GLN B CA 1
ATOM 664 C C . GLN B 1 5 ? 9.289 13.445 3.93 1 88.44 5 GLN B C 1
ATOM 666 O O . GLN B 1 5 ? 8.977 12.773 4.91 1 88.44 5 GLN B O 1
ATOM 671 N N . ASN B 1 6 ? 9.508 14.711 3.945 1 91.94 6 ASN B N 1
ATOM 672 C CA . ASN B 1 6 ? 9.211 15.453 5.164 1 91.94 6 ASN B CA 1
ATOM 673 C C . ASN B 1 6 ? 7.742 15.336 5.555 1 91.94 6 ASN B C 1
ATOM 675 O O . ASN B 1 6 ? 7.41 15.281 6.742 1 91.94 6 ASN B O 1
ATOM 679 N N . LEU B 1 7 ? 6.895 15.352 4.559 1 92.88 7 LEU B N 1
ATOM 680 C CA . LEU B 1 7 ? 5.469 15.195 4.82 1 92.88 7 LEU B CA 1
ATOM 681 C C . LEU B 1 7 ? 5.172 13.828 5.426 1 92.88 7 LEU B C 1
ATOM 683 O O . LEU B 1 7 ? 4.426 13.719 6.402 1 92.88 7 LEU B O 1
ATOM 687 N N . LEU B 1 8 ? 5.785 12.836 4.871 1 91.94 8 LEU B N 1
ATOM 688 C CA . LEU B 1 8 ? 5.578 11.492 5.391 1 91.94 8 LEU B CA 1
ATOM 689 C C . LEU B 1 8 ? 6.047 11.391 6.84 1 91.94 8 LEU B C 1
ATOM 691 O O . LEU B 1 8 ? 5.328 10.867 7.695 1 91.94 8 LEU B O 1
ATOM 695 N N . LEU B 1 9 ? 7.207 11.906 7.078 1 91.81 9 LEU B N 1
ATOM 696 C CA . LEU B 1 9 ? 7.797 11.789 8.406 1 91.81 9 LEU B CA 1
ATOM 697 C C . LEU B 1 9 ? 7 12.594 9.43 1 91.81 9 LEU B C 1
ATOM 699 O O . LEU B 1 9 ? 6.664 12.086 10.5 1 91.81 9 LEU B O 1
ATOM 703 N N . ASP B 1 10 ? 6.695 13.766 9.094 1 95.25 10 ASP B N 1
ATOM 704 C CA . ASP B 1 10 ? 6.035 14.664 10.039 1 95.25 10 ASP B CA 1
ATOM 705 C C . ASP B 1 10 ? 4.562 14.305 10.203 1 95.25 10 ASP B C 1
ATOM 707 O O . ASP B 1 10 ? 4.07 14.18 11.32 1 95.25 10 ASP B O 1
ATOM 711 N N . ALA B 1 11 ? 3.812 14.133 9.133 1 96.62 11 ALA B N 1
ATOM 712 C CA . ALA B 1 11 ? 2.357 14.008 9.164 1 96.62 11 ALA B CA 1
ATOM 713 C C . ALA B 1 11 ? 1.938 12.586 9.508 1 96.62 11 ALA B C 1
ATOM 715 O O . ALA B 1 11 ? 0.875 12.367 10.094 1 96.62 11 ALA B O 1
ATOM 716 N N . LEU B 1 12 ? 2.773 11.609 9.18 1 95.81 12 LEU B N 1
ATOM 717 C CA . LEU B 1 12 ? 2.355 10.227 9.375 1 95.81 12 LEU B CA 1
ATOM 718 C C . LEU B 1 12 ? 3.201 9.555 10.453 1 95.81 12 LEU B C 1
ATOM 720 O O . LEU B 1 12 ? 2.693 9.211 11.523 1 95.81 12 LEU B O 1
ATOM 724 N N . LEU B 1 13 ? 4.484 9.5 10.273 1 92.62 13 LEU B N 1
ATOM 725 C CA . LEU B 1 13 ? 5.324 8.797 11.242 1 92.62 13 LEU B CA 1
ATOM 726 C C . LEU B 1 13 ? 5.363 9.547 12.57 1 92.62 13 LEU B C 1
ATOM 728 O O . LEU B 1 13 ? 5.523 8.938 13.625 1 92.62 13 LEU B O 1
ATOM 732 N N . GLY B 1 14 ? 5.211 10.82 12.438 1 95.19 14 GLY B N 1
ATOM 733 C CA . GLY B 1 14 ? 5.227 11.656 13.633 1 95.19 14 GLY B CA 1
ATOM 734 C C . GLY B 1 14 ? 4.109 11.328 14.602 1 95.19 14 GLY B C 1
ATOM 735 O O . GLY B 1 14 ? 4.207 11.641 15.789 1 95.19 14 GLY B O 1
ATOM 736 N N . THR B 1 15 ? 3.041 10.656 14.156 1 96.75 15 THR B N 1
ATOM 737 C CA . THR B 1 15 ? 1.923 10.281 15.008 1 96.75 15 THR B CA 1
ATOM 738 C C . THR B 1 15 ? 2.318 9.148 15.953 1 96.75 15 THR B C 1
ATOM 740 O O . THR B 1 15 ? 1.639 8.898 16.953 1 96.75 15 THR B O 1
ATOM 743 N N . LYS B 1 16 ? 3.357 8.453 15.586 1 94.31 16 LYS B N 1
ATOM 744 C CA . LYS B 1 16 ? 3.852 7.27 16.281 1 94.31 16 LYS B CA 1
ATOM 745 C C . LYS B 1 16 ? 2.859 6.117 16.172 1 94.31 16 LYS B C 1
ATOM 747 O O . LYS B 1 16 ? 2.949 5.145 16.922 1 94.31 16 LYS B O 1
ATOM 752 N N . HIS B 1 17 ? 1.886 6.215 15.344 1 94.38 17 HIS B N 1
ATOM 753 C CA . HIS B 1 17 ? 0.896 5.168 15.125 1 94.38 17 HIS B CA 1
ATOM 754 C C . HIS B 1 17 ? 0.854 4.75 13.656 1 94.38 17 HIS B C 1
ATOM 756 O O . HIS B 1 17 ? -0.152 4.219 13.188 1 94.38 17 HIS B O 1
ATOM 762 N N . VAL B 1 18 ? 1.828 5.148 12.938 1 91.44 18 VAL B N 1
ATOM 763 C CA . VAL B 1 18 ? 2.092 4.684 11.578 1 91.44 18 VAL B CA 1
ATOM 764 C C . VAL B 1 18 ? 3.451 3.992 11.523 1 91.44 18 VAL B C 1
ATOM 766 O O . VAL B 1 18 ? 4.465 4.574 11.922 1 91.44 18 VAL B O 1
ATOM 769 N N . ASP B 1 19 ? 3.4 2.791 11.117 1 86.38 19 ASP B N 1
ATOM 770 C CA . ASP B 1 19 ? 4.633 2.01 11.062 1 86.38 19 ASP B CA 1
ATOM 771 C C . ASP B 1 19 ? 5.457 2.369 9.836 1 86.38 19 ASP B C 1
ATOM 773 O O . ASP B 1 19 ? 6.684 2.459 9.906 1 86.38 19 ASP B O 1
ATOM 777 N N . GLY B 1 20 ? 4.836 2.404 8.719 1 86.56 20 GLY B N 1
ATOM 778 C CA . GLY B 1 20 ? 5.449 2.756 7.445 1 86.56 20 GLY B CA 1
ATOM 779 C C . GLY B 1 20 ? 4.492 3.434 6.484 1 86.56 20 GLY B C 1
ATOM 780 O O . GLY B 1 20 ? 3.275 3.254 6.586 1 86.56 20 GLY B O 1
ATOM 781 N N . ALA B 1 21 ? 5.082 4.207 5.617 1 90.06 21 ALA B N 1
ATOM 782 C CA . ALA B 1 21 ? 4.25 4.906 4.645 1 90.06 21 ALA B CA 1
ATOM 783 C C . ALA B 1 21 ? 5.016 5.16 3.348 1 90.06 21 ALA B C 1
ATOM 785 O O . ALA B 1 21 ? 6.25 5.188 3.344 1 90.06 21 ALA B O 1
ATOM 786 N N . ALA B 1 22 ? 4.211 5.359 2.277 1 88.75 22 ALA B N 1
ATOM 787 C CA . ALA B 1 22 ? 4.812 5.602 0.968 1 88.75 22 ALA B CA 1
ATOM 788 C C . ALA B 1 22 ? 3.883 6.426 0.083 1 88.75 22 ALA B C 1
ATOM 790 O O . ALA B 1 22 ? 2.662 6.395 0.255 1 88.75 22 ALA B O 1
ATOM 791 N N . PHE B 1 23 ? 4.566 7.188 -0.768 1 91.19 23 PHE B N 1
ATOM 792 C CA . PHE B 1 23 ? 3.896 7.812 -1.902 1 91.19 23 PHE B CA 1
ATOM 793 C C . PHE B 1 23 ? 4.129 7.008 -3.178 1 91.19 23 PHE B C 1
ATOM 795 O O . PHE B 1 23 ? 5.273 6.738 -3.547 1 91.19 23 PHE B O 1
ATOM 802 N N . ILE B 1 24 ? 2.992 6.703 -3.859 1 86.62 24 ILE B N 1
ATOM 803 C CA . ILE B 1 24 ? 3.064 6.051 -5.164 1 86.62 24 ILE B CA 1
ATOM 804 C C . ILE B 1 24 ? 2.498 6.98 -6.234 1 86.62 24 ILE B C 1
ATOM 806 O O . ILE B 1 24 ? 1.367 7.457 -6.117 1 86.62 24 ILE B O 1
ATOM 810 N N . LYS B 1 25 ? 3.342 7.199 -7.191 1 87.19 25 LYS B N 1
ATOM 811 C CA . LYS B 1 25 ? 2.859 8.008 -8.3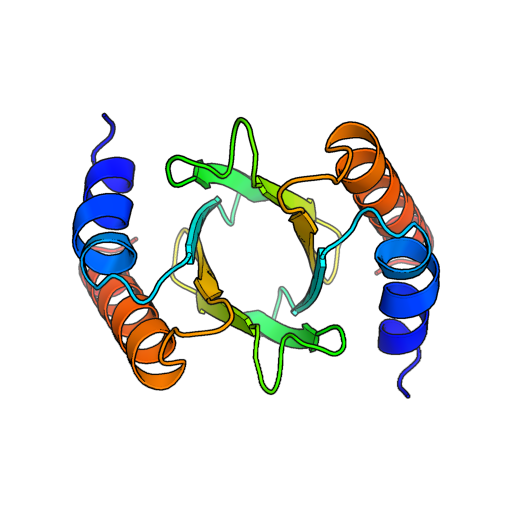05 1 87.19 25 LYS B CA 1
ATOM 812 C C . LYS B 1 25 ? 1.866 7.23 -9.164 1 87.19 25 LYS B C 1
ATOM 814 O O . LYS B 1 25 ? 2.156 6.117 -9.602 1 87.19 25 LYS B O 1
ATOM 819 N N . LEU B 1 26 ? 0.797 7.934 -9.461 1 79.94 26 LEU B N 1
ATOM 820 C CA . LEU B 1 26 ? -0.282 7.242 -10.156 1 79.94 26 LEU B CA 1
ATOM 821 C C . LEU B 1 26 ? 0.028 7.105 -11.641 1 79.94 26 LEU B C 1
ATOM 823 O O . LEU B 1 26 ? -0.261 6.07 -12.25 1 79.94 26 LEU B O 1
ATOM 827 N N . GLN B 1 27 ? 0.521 8.07 -12.164 1 78.44 27 GLN B N 1
ATOM 828 C CA . GLN B 1 27 ? 0.759 8.055 -13.609 1 78.44 27 GLN B CA 1
ATOM 829 C C . GLN B 1 27 ? 1.836 7.035 -13.969 1 78.44 27 GLN B C 1
ATOM 831 O O . GLN B 1 27 ? 1.63 6.195 -14.852 1 78.44 27 GLN B O 1
ATOM 836 N N . GLU B 1 28 ? 2.971 7.039 -13.227 1 74.12 28 GLU B N 1
ATOM 837 C CA . GLU B 1 28 ? 4.082 6.141 -13.516 1 74.12 28 GLU B CA 1
ATOM 838 C C . GLU B 1 28 ? 3.932 4.816 -12.773 1 74.12 28 GLU B C 1
ATOM 840 O O . GLU B 1 28 ? 4.582 3.828 -13.125 1 74.12 28 GLU B O 1
ATOM 845 N N . ARG B 1 29 ? 3.006 4.812 -11.805 1 68.31 29 ARG B N 1
ATOM 846 C CA . ARG B 1 29 ? 2.756 3.641 -10.977 1 68.31 29 ARG B CA 1
ATOM 847 C C . ARG B 1 29 ? 4.043 3.146 -10.32 1 68.31 29 ARG B C 1
ATOM 849 O O . ARG B 1 29 ? 4.352 1.953 -10.375 1 68.31 29 ARG B O 1
ATOM 856 N N . SER B 1 30 ? 4.781 3.947 -9.922 1 73.56 30 SER B N 1
ATOM 857 C CA . SER B 1 30 ? 6.07 3.672 -9.297 1 73.56 30 SER B CA 1
ATOM 858 C C . SER B 1 30 ? 6.172 4.328 -7.926 1 73.56 30 SER B C 1
ATOM 860 O O . SER B 1 30 ? 5.512 5.34 -7.668 1 73.56 30 SER B O 1
ATOM 862 N N . LEU B 1 31 ? 6.922 3.6 -7.047 1 74.88 31 LEU B N 1
ATOM 863 C CA . LEU B 1 31 ? 7.211 4.16 -5.73 1 74.88 31 LEU B CA 1
ATOM 864 C C . LEU B 1 31 ? 7.961 5.48 -5.859 1 74.88 31 LEU B C 1
ATOM 866 O O . LEU B 1 31 ? 8.984 5.555 -6.539 1 74.88 31 LEU B O 1
ATOM 870 N N . CYS B 1 32 ? 7.352 6.5 -5.27 1 78.12 32 CYS B N 1
ATOM 871 C CA . CYS B 1 32 ? 7.984 7.816 -5.27 1 78.12 32 CYS B CA 1
ATOM 872 C C . CYS B 1 32 ? 8.867 7.992 -4.039 1 78.12 32 CYS B C 1
ATOM 874 O O . CYS B 1 32 ? 10.07 8.211 -4.164 1 78.12 32 CYS B O 1
ATOM 876 N N . VAL B 1 33 ? 8.25 7.973 -2.898 1 83.62 33 VAL B N 1
ATOM 877 C CA . VAL B 1 33 ? 8.969 8.086 -1.633 1 83.62 33 VAL B CA 1
ATOM 878 C C . VAL B 1 33 ? 8.383 7.117 -0.612 1 83.62 33 VAL B C 1
ATOM 880 O O . VAL B 1 33 ? 7.172 6.879 -0.599 1 83.62 33 VAL B O 1
ATOM 883 N N . ALA B 1 34 ? 9.281 6.551 0.246 1 82.81 34 ALA B N 1
ATOM 884 C CA . ALA B 1 34 ? 8.859 5.684 1.345 1 82.81 34 ALA B CA 1
ATOM 885 C C . ALA B 1 34 ? 9.516 6.109 2.658 1 82.81 34 ALA B C 1
ATOM 887 O O . ALA B 1 34 ? 10.594 6.699 2.658 1 82.81 34 ALA B O 1
ATOM 888 N N . SER B 1 35 ? 8.836 5.961 3.729 1 82.88 35 SER B N 1
ATOM 889 C CA . SER B 1 35 ? 9.383 6.246 5.051 1 82.88 35 SER B CA 1
ATOM 890 C C . SER B 1 35 ? 10.617 5.391 5.332 1 82.88 35 SER B C 1
ATOM 892 O O . SER B 1 35 ? 10.797 4.336 4.727 1 82.88 35 SER B O 1
ATOM 894 N N . PRO B 1 36 ? 11.43 6.074 6.359 1 66.5 36 PRO B N 1
ATOM 895 C CA . PRO B 1 36 ? 1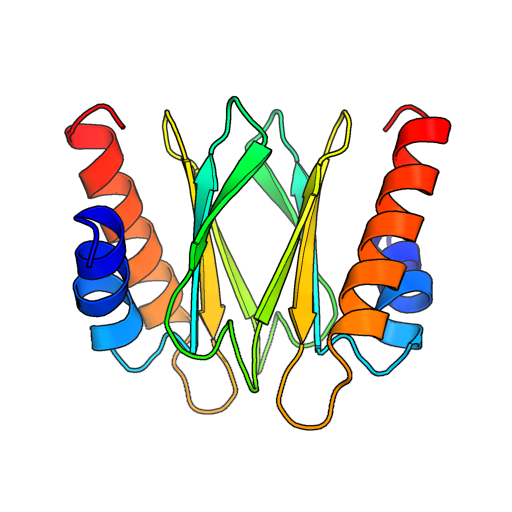2.531 5.234 6.836 1 66.5 36 PRO B CA 1
ATOM 896 C C . PRO B 1 36 ? 12.055 3.92 7.445 1 66.5 36 PRO B C 1
ATOM 898 O O . PRO B 1 36 ? 11.016 3.891 8.117 1 66.5 36 PRO B O 1
ATOM 901 N N . GLY B 1 37 ? 12.805 2.717 7.387 1 57.94 37 GLY B N 1
ATOM 902 C CA . GLY B 1 37 ? 12.422 1.38 7.812 1 57.94 37 GLY B CA 1
ATOM 903 C C . GLY B 1 37 ? 11.914 0.515 6.672 1 57.94 37 GLY B C 1
ATOM 904 O O . GLY B 1 37 ? 11.906 -0.713 6.773 1 57.94 37 GLY B O 1
ATOM 905 N N . PHE B 1 38 ? 11.055 1.248 5.711 1 55.97 38 PHE B N 1
ATOM 906 C CA . PHE B 1 38 ? 10.852 0.478 4.492 1 55.97 38 PHE B CA 1
ATOM 907 C C . PHE B 1 38 ? 12.18 0.001 3.918 1 55.97 38 PHE B C 1
ATOM 909 O O . PHE B 1 38 ? 12.242 -1.036 3.254 1 55.97 38 PHE B O 1
ATOM 916 N N . SER B 1 39 ? 13.195 0.499 4.289 1 56.09 39 SER B N 1
ATOM 917 C CA . SER B 1 39 ? 14.445 0.162 3.613 1 56.09 39 SER B CA 1
ATOM 918 C C . SER B 1 39 ? 15.062 -1.11 4.188 1 56.09 39 SER B C 1
ATOM 920 O O . SER B 1 39 ? 15.258 -2.092 3.467 1 56.09 39 SER B O 1
ATOM 922 N N . GLU B 1 40 ? 15.633 -1.141 5.473 1 56.97 40 GLU B N 1
ATOM 923 C CA . GLU B 1 40 ? 16.516 -2.234 5.859 1 56.97 40 GLU B CA 1
ATOM 924 C C . GLU B 1 40 ? 15.742 -3.361 6.535 1 56.97 40 GLU B C 1
ATOM 926 O O . GLU B 1 40 ? 15.945 -4.535 6.23 1 56.97 40 GLU B O 1
ATOM 931 N N . ASN B 1 41 ? 14.812 -3.117 7.398 1 71.56 41 ASN B N 1
ATOM 932 C CA . ASN B 1 41 ? 14.18 -4.172 8.188 1 71.56 41 ASN B CA 1
ATOM 933 C C . ASN B 1 41 ? 12.688 -4.273 7.895 1 71.56 41 ASN B C 1
ATOM 935 O O . ASN B 1 41 ? 12.039 -5.25 8.273 1 71.56 41 ASN B O 1
ATOM 939 N N . THR B 1 42 ? 12.18 -3.311 7.332 1 76.38 42 THR B N 1
ATOM 940 C CA . THR B 1 42 ? 10.781 -3.281 6.906 1 76.38 42 THR B CA 1
ATOM 941 C C . THR B 1 42 ? 10.641 -2.588 5.555 1 76.38 42 THR B C 1
ATOM 943 O O . THR B 1 42 ? 11.492 -1.776 5.176 1 76.38 42 THR B O 1
ATOM 946 N N . GLY B 1 43 ? 9.633 -3.074 4.738 1 79.44 43 GLY B N 1
ATOM 947 C CA . GLY B 1 43 ? 9.469 -2.426 3.449 1 79.44 43 GLY B CA 1
ATOM 948 C C . GLY B 1 43 ? 8.125 -2.721 2.801 1 79.44 43 GLY B C 1
ATOM 949 O O . GLY B 1 43 ? 7.34 -3.508 3.328 1 79.44 43 GLY B O 1
ATOM 950 N N . VAL B 1 44 ? 7.91 -1.886 1.725 1 84 44 VAL B N 1
ATOM 951 C CA . VAL B 1 44 ? 6.695 -2.033 0.934 1 84 44 VAL B CA 1
ATOM 952 C C . VAL B 1 44 ? 7.055 -2.277 -0.53 1 84 44 VAL B C 1
ATOM 954 O O . VAL B 1 44 ? 7.965 -1.639 -1.065 1 84 44 VAL B O 1
ATOM 957 N N . VAL B 1 45 ? 6.465 -3.271 -1.071 1 86.5 45 VAL B N 1
ATOM 958 C CA . VAL B 1 45 ? 6.582 -3.578 -2.492 1 86.5 45 VAL B CA 1
ATOM 959 C C . VAL B 1 45 ? 5.281 -3.23 -3.209 1 86.5 45 VAL B C 1
ATOM 961 O O . VAL B 1 45 ? 4.195 -3.566 -2.732 1 86.5 45 VAL B O 1
ATOM 964 N N . VAL B 1 46 ? 5.43 -2.521 -4.336 1 87.56 46 VAL B N 1
ATOM 965 C CA . VAL B 1 46 ? 4.25 -2.143 -5.109 1 87.56 46 VAL B CA 1
ATOM 966 C C . VAL B 1 46 ? 4.402 -2.625 -6.551 1 87.56 46 VAL B C 1
ATOM 968 O O . VAL B 1 46 ? 5.438 -2.391 -7.184 1 87.56 46 VAL B O 1
ATOM 971 N N . VAL B 1 47 ? 3.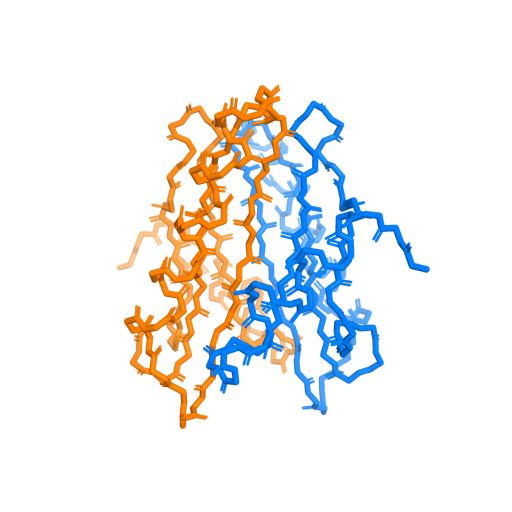359 -3.307 -6.957 1 90.69 47 VAL B N 1
ATOM 972 C CA . VAL B 1 47 ? 3.352 -3.793 -8.336 1 90.69 47 VAL B CA 1
ATOM 973 C C . VAL B 1 47 ? 2.045 -3.395 -9.016 1 90.69 47 VAL B C 1
ATOM 975 O O . VAL B 1 47 ? 0.959 -3.648 -8.484 1 90.69 47 VAL B O 1
ATOM 978 N N . LYS B 1 48 ? 2.127 -2.773 -10.172 1 87 48 LYS B N 1
ATOM 979 C CA . LYS B 1 48 ? 0.951 -2.334 -10.914 1 87 48 LYS B CA 1
ATOM 980 C C . LYS B 1 48 ? 0.534 -3.375 -11.953 1 87 48 LYS B C 1
ATOM 982 O O . LYS B 1 48 ? 1.38 -3.936 -12.648 1 87 48 LYS B O 1
ATOM 987 N N . THR B 1 49 ? -0.671 -3.568 -11.992 1 92.5 49 THR B N 1
ATOM 988 C CA . THR B 1 49 ? -1.283 -4.324 -13.078 1 92.5 49 THR B CA 1
ATOM 989 C C . THR B 1 49 ? -2.307 -3.471 -13.82 1 92.5 49 THR B C 1
ATOM 991 O O . THR B 1 49 ? -2.32 -2.246 -13.68 1 92.5 49 THR B O 1
ATOM 994 N N . ARG B 1 50 ? -3.096 -4.059 -14.703 1 89.06 50 ARG B N 1
ATOM 995 C CA . ARG B 1 50 ? -4.062 -3.287 -15.477 1 89.06 50 ARG B CA 1
ATOM 996 C C . ARG B 1 50 ? -5.195 -2.783 -14.594 1 89.06 50 ARG B C 1
ATOM 998 O O . ARG B 1 50 ? -5.648 -1.645 -14.734 1 89.06 50 ARG B O 1
ATOM 1005 N N . LEU B 1 51 ? -5.637 -3.627 -13.695 1 89.5 51 LEU B N 1
ATOM 1006 C CA . LEU B 1 51 ? -6.832 -3.299 -12.93 1 89.5 51 LEU B CA 1
ATOM 1007 C C . LEU B 1 51 ? -6.48 -3.004 -11.469 1 89.5 51 LEU B C 1
ATOM 1009 O O . LEU B 1 51 ? -7.285 -2.424 -10.742 1 89.5 51 LEU B O 1
ATOM 1013 N N . TYR B 1 52 ? -5.281 -3.473 -11.07 1 90.31 52 TYR B N 1
ATOM 1014 C CA . TYR B 1 52 ? -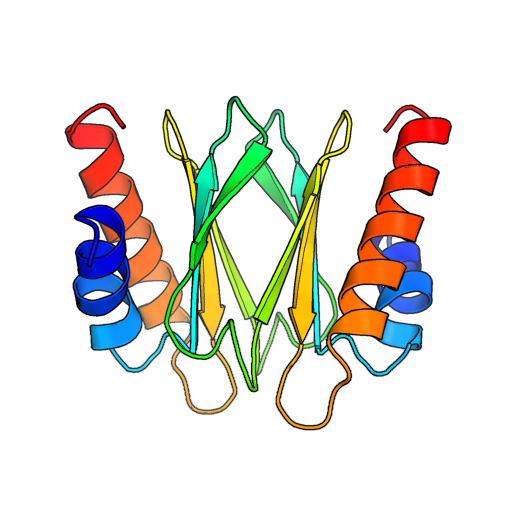5 -3.428 -9.641 1 90.31 52 TYR B CA 1
ATOM 1015 C C . TYR B 1 52 ? -3.623 -2.836 -9.367 1 90.31 52 TYR B C 1
ATOM 1017 O O . TYR B 1 52 ? -2.74 -2.887 -10.227 1 90.31 52 TYR B O 1
ATOM 1025 N N . LEU B 1 53 ? -3.518 -2.275 -8.25 1 88.75 53 LEU B N 1
ATOM 1026 C CA . LEU B 1 53 ? -2.23 -2.1 -7.59 1 88.75 53 LEU B CA 1
ATOM 1027 C C . LEU B 1 53 ? -2.041 -3.135 -6.484 1 88.75 53 LEU B C 1
ATOM 1029 O O . LEU B 1 53 ? -2.855 -3.219 -5.562 1 88.75 53 LEU B O 1
ATOM 1033 N N . LEU B 1 54 ? -1.055 -3.945 -6.594 1 91.69 54 LEU B N 1
ATOM 1034 C CA . LEU B 1 54 ? -0.684 -4.883 -5.539 1 91.69 54 LEU B CA 1
ATOM 1035 C C . LEU B 1 54 ? 0.269 -4.23 -4.543 1 91.69 54 LEU B C 1
ATOM 1037 O O . LEU B 1 54 ? 1.271 -3.629 -4.938 1 91.69 54 LEU B O 1
ATOM 1041 N N . VAL B 1 55 ? -0.055 -4.293 -3.336 1 88.81 55 VAL B N 1
ATOM 1042 C CA . VAL B 1 55 ? 0.822 -3.797 -2.279 1 88.81 55 VAL B CA 1
ATOM 1043 C C . VAL B 1 55 ? 1.173 -4.934 -1.322 1 88.81 55 VAL B C 1
ATOM 1045 O O . VAL B 1 55 ? 0.29 -5.656 -0.855 1 88.81 55 VAL B O 1
ATOM 1048 N N . ALA B 1 56 ? 2.408 -5.09 -1.014 1 89.62 56 ALA B N 1
ATOM 1049 C CA . ALA B 1 56 ? 2.885 -6.094 -0.066 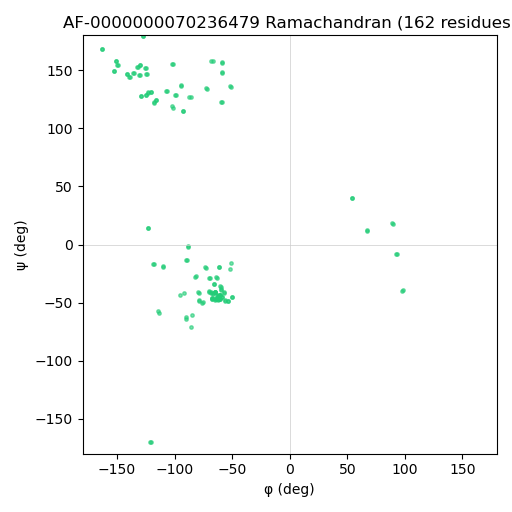1 89.62 56 ALA B CA 1
ATOM 1050 C C . ALA B 1 56 ? 3.92 -5.5 0.887 1 89.62 56 ALA B C 1
ATOM 1052 O O . ALA B 1 56 ? 4.703 -4.633 0.5 1 89.62 56 ALA B O 1
ATOM 1053 N N . THR B 1 57 ? 3.908 -6.031 2.082 1 86.56 57 THR B N 1
ATOM 1054 C CA . THR B 1 57 ? 4.855 -5.539 3.076 1 86.56 57 THR B CA 1
ATOM 1055 C C . THR B 1 57 ? 5.68 -6.688 3.652 1 86.56 57 THR B C 1
ATOM 1057 O O . THR B 1 57 ? 5.227 -7.832 3.674 1 86.56 57 THR B O 1
ATOM 1060 N N . TYR B 1 58 ? 6.848 -6.414 4.082 1 85.88 58 TYR B N 1
ATOM 1061 C CA . TYR B 1 58 ? 7.684 -7.332 4.852 1 85.88 58 TYR B CA 1
ATOM 1062 C C . TYR B 1 58 ? 8.227 -6.656 6.102 1 85.88 58 TYR B C 1
ATOM 1064 O O . TYR B 1 58 ? 8.32 -5.426 6.164 1 85.88 58 TYR B O 1
ATOM 1072 N N . THR B 1 59 ? 8.516 -7.461 7.09 1 83 59 THR B N 1
ATOM 1073 C CA . THR B 1 59 ? 9.016 -6.965 8.367 1 83 59 THR B CA 1
ATOM 1074 C C . THR B 1 59 ? 10.305 -7.688 8.766 1 83 59 THR B C 1
ATOM 1076 O O . THR B 1 59 ? 10.82 -8.508 8 1 83 59 THR B O 1
ATOM 1079 N N . ALA B 1 60 ? 10.781 -7.238 9.914 1 81.94 60 ALA B N 1
ATOM 1080 C CA . ALA B 1 60 ? 12.031 -7.809 10.406 1 81.94 60 ALA B CA 1
ATOM 1081 C C . ALA B 1 60 ? 11.969 -9.336 10.414 1 81.94 60 ALA B C 1
ATOM 1083 O O . ALA B 1 60 ? 10.961 -9.914 10.812 1 81.94 60 ALA B O 1
ATOM 1084 N N . GLY B 1 61 ? 13.055 -9.984 9.945 1 87.56 61 GLY B N 1
ATOM 1085 C CA . GLY B 1 61 ? 13.125 -11.438 9.914 1 87.56 61 GLY B CA 1
ATOM 1086 C C . GLY B 1 61 ? 12.664 -12.031 8.602 1 87.56 61 GLY B C 1
ATOM 1087 O O . GLY B 1 61 ? 12.781 -13.242 8.391 1 87.56 61 GLY B O 1
ATOM 1088 N N . MET B 1 62 ? 12.117 -11.172 7.75 1 89.19 62 MET B N 1
ATOM 1089 C CA . MET B 1 62 ? 11.688 -11.617 6.426 1 89.19 62 MET B CA 1
ATOM 1090 C C . MET B 1 62 ? 12.703 -11.211 5.359 1 89.19 62 MET B C 1
ATOM 1092 O O . MET B 1 62 ? 13.477 -10.273 5.559 1 89.19 62 MET B O 1
ATOM 1096 N N . TYR B 1 63 ? 12.695 -11.953 4.277 1 93 63 TYR B N 1
ATOM 1097 C CA . TYR B 1 63 ? 13.602 -11.648 3.182 1 93 63 TYR B CA 1
ATOM 1098 C C . TYR B 1 63 ? 12.945 -10.742 2.156 1 93 63 TYR B C 1
ATOM 1100 O O . TYR B 1 63 ? 12.023 -11.156 1.442 1 93 63 TYR B O 1
ATOM 1108 N N . PRO B 1 64 ? 13.461 -9.609 2.064 1 89.81 64 PRO B N 1
ATOM 1109 C CA . PRO B 1 64 ? 12.883 -8.648 1.121 1 89.81 64 PRO B CA 1
ATOM 1110 C C . PRO B 1 64 ? 12.844 -9.18 -0.31 1 89.81 64 PRO B C 1
ATOM 1112 O O . PRO B 1 64 ? 11.867 -8.945 -1.032 1 89.81 64 PRO B O 1
ATOM 1115 N N . SER B 1 65 ? 13.898 -9.836 -0.708 1 93.44 65 SER B N 1
ATOM 1116 C CA . SER B 1 65 ? 13.984 -10.352 -2.072 1 93.44 65 SER B CA 1
ATOM 1117 C C . SER B 1 65 ? 12.852 -11.328 -2.363 1 93.44 65 SER B C 1
ATOM 1119 O O . SER B 1 65 ? 12.32 -11.359 -3.473 1 93.44 65 SER B O 1
ATOM 1121 N N . VAL B 1 66 ? 12.43 -12.156 -1.381 1 96.06 66 VAL B N 1
ATOM 1122 C CA . VAL B 1 66 ? 11.336 -13.094 -1.559 1 96.06 66 VAL B CA 1
ATOM 1123 C C . VAL B 1 66 ? 10.016 -12.336 -1.708 1 96.06 66 VAL B C 1
ATOM 1125 O O . VAL B 1 66 ? 9.195 -12.672 -2.566 1 96.06 66 VAL B O 1
ATOM 1128 N N . CYS B 1 67 ? 9.82 -11.305 -0.927 1 92.75 67 CYS B N 1
ATOM 1129 C CA . CYS B 1 67 ? 8.617 -10.484 -0.998 1 92.75 67 CYS B CA 1
ATOM 1130 C C . CYS B 1 67 ? 8.477 -9.836 -2.371 1 92.75 67 CYS B C 1
ATOM 1132 O O . CYS B 1 67 ? 7.414 -9.906 -2.99 1 92.75 67 CYS B O 1
ATOM 1134 N N . VAL B 1 68 ? 9.594 -9.281 -2.816 1 92.56 68 VAL B N 1
ATOM 1135 C CA . VAL B 1 68 ? 9.602 -8.594 -4.105 1 92.56 68 VAL B CA 1
ATOM 1136 C C . VAL B 1 68 ? 9.281 -9.586 -5.223 1 92.56 68 VAL B C 1
ATOM 1138 O O . VAL B 1 68 ? 8.391 -9.336 -6.043 1 92.56 68 VAL B O 1
ATOM 1141 N N . GLU B 1 69 ? 9.93 -10.664 -5.156 1 97.5 69 GLU B N 1
ATOM 1142 C CA . GLU B 1 69 ? 9.766 -11.656 -6.215 1 97.5 69 GLU B CA 1
ATOM 1143 C C . GLU B 1 69 ? 8.352 -12.211 -6.23 1 97.5 69 GLU B C 1
ATOM 1145 O O . GLU B 1 69 ? 7.734 -12.336 -7.293 1 97.5 69 GLU B O 1
ATOM 1150 N N . ALA B 1 70 ? 7.871 -12.555 -5.117 1 97.81 70 ALA B N 1
ATOM 1151 C CA . ALA B 1 70 ? 6.523 -13.109 -5.027 1 97.81 70 ALA B CA 1
ATOM 1152 C C . ALA B 1 70 ? 5.484 -12.102 -5.516 1 97.81 70 ALA B C 1
ATOM 1154 O O . ALA B 1 70 ? 4.547 -12.469 -6.23 1 97.81 70 ALA B O 1
ATOM 1155 N N . THR B 1 71 ? 5.586 -10.859 -5.145 1 95.94 71 THR B N 1
ATOM 1156 C CA . THR B 1 71 ? 4.633 -9.828 -5.539 1 95.94 71 THR B CA 1
ATOM 1157 C C . THR B 1 71 ? 4.676 -9.602 -7.047 1 95.94 71 THR B C 1
ATOM 1159 O O . THR B 1 71 ? 3.633 -9.484 -7.691 1 95.94 71 THR B O 1
ATOM 1162 N N . GLU B 1 72 ? 5.879 -9.602 -7.559 1 96.62 72 GLU B N 1
ATOM 1163 C CA . GLU B 1 72 ? 6.039 -9.422 -9 1 96.62 72 GLU B CA 1
ATOM 1164 C C . GLU B 1 72 ? 5.461 -10.602 -9.773 1 96.62 72 GLU B C 1
ATOM 1166 O O . GLU B 1 72 ? 4.82 -10.422 -10.805 1 96.62 72 GLU B O 1
ATOM 1171 N N . LYS B 1 73 ? 5.734 -11.766 -9.258 1 98.06 73 LYS B N 1
ATOM 1172 C CA . LYS B 1 73 ? 5.199 -12.953 -9.906 1 98.06 73 LYS B CA 1
ATOM 1173 C C . LYS B 1 73 ? 3.674 -12.938 -9.922 1 98.06 73 LYS B C 1
ATOM 1175 O O . LYS B 1 73 ? 3.055 -13.266 -10.938 1 98.06 73 LYS B O 1
ATOM 1180 N N . LEU B 1 74 ? 3.111 -12.602 -8.836 1 97.38 74 LEU B N 1
ATOM 1181 C CA . LEU B 1 74 ? 1.657 -12.492 -8.789 1 97.38 74 LEU B CA 1
ATOM 1182 C C . LEU B 1 74 ? 1.164 -11.406 -9.742 1 97.38 74 LEU B C 1
ATOM 1184 O O . LEU B 1 74 ? 0.168 -11.594 -10.445 1 97.38 74 LEU B O 1
ATOM 1188 N N . GLY B 1 75 ? 1.773 -10.297 -9.758 1 96.19 75 GLY B N 1
ATOM 1189 C CA . GLY B 1 75 ? 1.447 -9.242 -10.711 1 96.19 75 GLY B CA 1
ATOM 1190 C C . GLY B 1 75 ? 1.473 -9.711 -12.156 1 96.19 75 GLY B C 1
ATOM 1191 O O . GLY B 1 75 ? 0.553 -9.43 -12.922 1 96.19 75 GLY B O 1
ATOM 1192 N N . ASP B 1 76 ? 2.543 -10.406 -12.523 1 97.12 76 ASP B N 1
ATOM 1193 C CA . ASP B 1 76 ? 2.686 -10.945 -13.867 1 97.12 76 ASP B CA 1
ATOM 1194 C C . ASP B 1 76 ? 1.538 -11.891 -14.211 1 97.12 76 ASP B C 1
ATOM 1196 O O . ASP B 1 76 ? 1.006 -11.859 -15.32 1 97.12 76 ASP B O 1
ATOM 1200 N N . TYR B 1 77 ? 1.276 -12.695 -13.266 1 97.19 77 TYR B N 1
ATOM 1201 C CA . TYR B 1 77 ? 0.161 -13.625 -13.438 1 97.19 77 TYR B CA 1
ATOM 1202 C C . TYR B 1 77 ? -1.13 -12.867 -13.742 1 97.19 77 TYR B C 1
ATOM 1204 O O . TYR B 1 77 ? -1.871 -13.234 -14.656 1 97.19 77 TYR B O 1
ATOM 1212 N N . LEU B 1 78 ? -1.452 -11.883 -13.016 1 95.56 78 LEU B N 1
ATOM 1213 C CA . LEU B 1 78 ? -2.672 -11.102 -13.18 1 95.56 78 LEU B CA 1
ATOM 1214 C C . LEU B 1 78 ? -2.668 -10.367 -14.516 1 95.56 78 LEU B C 1
ATOM 1216 O O . LEU B 1 78 ? -3.695 -10.289 -15.195 1 95.56 78 LEU B O 1
ATOM 1220 N N . ARG B 1 79 ? -1.541 -9.844 -14.875 1 95.19 79 ARG B N 1
ATOM 1221 C CA . ARG B 1 79 ? -1.437 -9.18 -16.172 1 95.19 79 ARG B CA 1
ATOM 1222 C C . ARG B 1 79 ? -1.733 -10.148 -17.312 1 95.19 79 ARG B C 1
ATOM 1224 O O . ARG B 1 79 ? -2.445 -9.797 -18.25 1 95.19 79 ARG B O 1
ATOM 1231 N N . LYS B 1 80 ? -1.209 -11.289 -17.203 1 96.25 80 LYS B N 1
ATOM 1232 C CA . LYS B 1 80 ? -1.426 -12.312 -18.234 1 96.25 80 LYS B CA 1
ATOM 1233 C C . LYS B 1 80 ? -2.898 -12.711 -18.312 1 96.25 80 LYS B C 1
ATOM 1235 O O . LYS B 1 80 ? -3.396 -13.055 -19.375 1 96.25 80 LYS B O 1
ATOM 1240 N N . LYS B 1 81 ? -3.57 -12.586 -17.219 1 95.12 81 LYS B N 1
ATOM 1241 C CA . LYS B 1 81 ? -4.992 -12.922 -17.172 1 95.12 81 LYS B CA 1
ATOM 1242 C C . LYS B 1 81 ? -5.852 -11.719 -17.547 1 95.12 81 LYS B C 1
ATOM 1244 O O . LYS B 1 81 ? -7.082 -11.805 -17.531 1 95.12 81 LYS B O 1
ATOM 1249 N N . GLY B 1 82 ? -5.312 -10.57 -17.812 1 89.56 82 GLY B N 1
ATOM 1250 C CA . GLY B 1 82 ? -6.023 -9.375 -18.234 1 89.56 82 GLY B CA 1
ATOM 1251 C C . GLY B 1 82 ? -6.488 -8.508 -17.094 1 89.56 82 GLY B C 1
ATOM 1252 O O . GLY B 1 82 ? -7.434 -7.727 -17.234 1 89.56 82 GLY B O 1
ATOM 1253 N N . SER B 1 83 ? -5.922 -8.734 -16.031 1 83.5 83 SER B N 1
ATOM 1254 C CA . SER B 1 83 ? -6.301 -7.984 -14.836 1 83.5 83 SER B CA 1
ATOM 1255 C C . SER B 1 83 ? -5.219 -6.984 -14.453 1 83.5 83 SER B C 1
ATOM 1257 O O . SER B 1 83 ? -4.035 -7.203 -14.719 1 83.5 83 SER B O 1
#

Sequence (166 aa):
MSHLQNLLLDALLGTKHVDGAAFIKLQERSLCVASPGFSENTGVVVVKTRLYLLVATYTAGMYPSVCVEATEKLGDYLRKKGSMSHLQNLLLDALLGTKHVDGAAFIKLQERSLCVASPGFSENTGVVVVKTRLYLLVATYTAGMYPSVCVEATEKLGDYLRKKGS

InterPro domains:
  IPR005455 Profilin, eukaryotic type [PTHR11604] (40-82)
  IPR036140 Profilin superfamily [SSF55770] (5-82)
  IPR048278 Profilin [PF00235] (41-82)